Protein AF-A0A6N7LXG9-F1 (afdb_monomer_lite)

Secondary structure (DSSP, 8-state):
----HHHHHHHHHHHHHHHHHHHHHHT------EETTEE--S--HHHHHHHHHHHHHHHHHHHHHHHHHHHHHHHHHHHHHHHHHHHHHHHHHHHTT--SSTTSSTT----------

Radius of gyration: 28.98 Å; chains: 1; bounding box: 49×60×72 Å

Foldseek 3Di:
DCPDPVNVVVVVVVVVVVVLVVCQVVPFDQDQDDDPPDRDPRDRPVVVVVVVVVVVVVVVVVVVVVVVVVVVVVVVVVVVVVVVVVVVVVVVCVVVVPDPDPPPPVPDPPDDDDDDD

Sequence (117 aa):
MEVGMSQVKLVVVLIFAFLLVLLAVVNQPQVSMNLLLWKTPEVSLIVFVFAAILLGGIFATVLGVVTQLKFKKDLTTKEKEVKELEERIVKLQLAAGKTEEVKKEEKKPSVEIEPQE

pLDDT: mean 71.96, std 16.87, range [35.75, 94.5]

Structure (mmCIF, N/CA/C/O backbone):
data_AF-A0A6N7LXG9-F1
#
_entry.id   AF-A0A6N7LXG9-F1
#
loop_
_atom_site.group_PDB
_atom_site.id
_atom_site.type_symbol
_atom_site.label_atom_id
_atom_site.label_alt_id
_atom_site.label_comp_id
_atom_site.label_asym_id
_atom_site.label_entity_id
_atom_site.label_seq_id
_atom_site.pdbx_PDB_ins_code
_atom_site.Cartn_x
_atom_site.Cartn_y
_atom_site.Cartn_z
_atom_site.occupancy
_atom_site.B_iso_or_equiv
_atom_site.auth_seq_id
_atom_site.auth_comp_id
_atom_site.auth_asym_id
_atom_site.auth_atom_id
_atom_site.pdbx_PDB_model_num
ATOM 1 N N . MET A 1 1 ? -6.484 26.324 -0.248 1.00 44.16 1 MET A N 1
ATOM 2 C CA . MET A 1 1 ? -6.518 25.135 -1.127 1.00 44.16 1 MET A CA 1
ATOM 3 C C . MET A 1 1 ? -5.555 24.117 -0.554 1.00 44.16 1 MET A C 1
ATOM 5 O O . MET A 1 1 ? -4.363 24.178 -0.824 1.00 44.16 1 MET A O 1
ATOM 9 N N . GLU A 1 2 ? -6.055 23.249 0.319 1.00 50.06 2 GLU A N 1
ATOM 10 C CA . GLU A 1 2 ? -5.281 22.140 0.866 1.00 50.06 2 GLU A CA 1
ATOM 11 C C . GLU A 1 2 ? -5.091 21.130 -0.266 1.00 50.06 2 GLU A C 1
ATOM 13 O O . GLU A 1 2 ? -5.953 20.293 -0.533 1.00 50.06 2 GLU A O 1
ATOM 18 N N . VAL A 1 3 ? -4.004 21.276 -1.028 1.00 58.25 3 VAL A N 1
ATOM 19 C CA . VAL A 1 3 ? -3.565 20.224 -1.945 1.00 58.25 3 VAL A CA 1
ATOM 20 C C . VAL A 1 3 ? -3.165 19.068 -1.041 1.00 58.25 3 VAL A C 1
ATOM 22 O O . VAL A 1 3 ? -2.041 19.005 -0.548 1.00 58.25 3 VAL A O 1
ATOM 25 N N . GLY A 1 4 ? -4.145 18.219 -0.730 1.00 52.66 4 GLY A N 1
ATOM 26 C CA . GLY A 1 4 ? -3.992 17.141 0.228 1.00 52.66 4 GLY A CA 1
ATOM 27 C C . GLY A 1 4 ? -2.766 16.326 -0.143 1.00 52.66 4 GLY A C 1
ATOM 28 O O . GLY A 1 4 ? -2.575 15.994 -1.314 1.00 52.66 4 GLY A O 1
ATOM 29 N N . MET A 1 5 ? -1.942 16.016 0.856 1.00 60.41 5 MET A N 1
ATOM 30 C CA . MET A 1 5 ? -0.693 15.245 0.789 1.00 60.41 5 MET A CA 1
ATOM 31 C C . MET A 1 5 ? -0.725 14.069 -0.221 1.00 60.41 5 MET A C 1
ATOM 33 O O . MET A 1 5 ? 0.302 13.666 -0.759 1.00 60.41 5 MET A O 1
ATOM 37 N N . SER A 1 6 ? -1.909 13.515 -0.496 1.00 69.44 6 SER A N 1
ATOM 38 C CA . SER A 1 6 ? -2.217 12.490 -1.501 1.00 69.44 6 SER A CA 1
ATOM 39 C C . SER A 1 6 ? -2.022 12.906 -2.971 1.00 69.44 6 SER A C 1
ATOM 41 O O . SER A 1 6 ? -1.539 12.093 -3.756 1.00 69.44 6 SER A O 1
ATOM 43 N N . GLN A 1 7 ? -2.357 14.137 -3.372 1.00 73.19 7 GLN A N 1
ATOM 44 C CA . GLN A 1 7 ? -2.181 14.591 -4.762 1.00 73.19 7 GLN A CA 1
ATOM 45 C C . GLN A 1 7 ? -0.709 14.853 -5.085 1.00 73.19 7 GLN A C 1
ATOM 47 O O . GLN A 1 7 ? -0.230 14.449 -6.141 1.00 73.19 7 GLN A O 1
ATOM 52 N N . VAL A 1 8 ? 0.037 15.428 -4.137 1.00 82.25 8 VAL A N 1
ATOM 53 C CA . VAL A 1 8 ? 1.492 15.607 -4.265 1.00 82.25 8 VAL A CA 1
ATOM 54 C C . VAL A 1 8 ? 2.187 14.253 -4.426 1.00 82.25 8 VAL A C 1
ATOM 56 O O . VAL A 1 8 ? 3.020 14.094 -5.314 1.00 82.25 8 VAL A O 1
ATOM 59 N N . LYS A 1 9 ? 1.791 13.238 -3.643 1.00 76.00 9 LYS A N 1
ATOM 60 C CA . LYS A 1 9 ? 2.296 11.861 -3.795 1.00 76.00 9 LYS A CA 1
ATOM 61 C C . LYS A 1 9 ? 2.019 11.292 -5.188 1.00 76.00 9 LYS A C 1
ATOM 63 O O . LYS A 1 9 ? 2.914 10.692 -5.772 1.00 76.00 9 LYS A O 1
ATOM 68 N N . LEU A 1 10 ? 0.818 11.497 -5.732 1.00 76.56 10 LEU A N 1
ATOM 69 C CA . LEU A 1 10 ? 0.480 11.047 -7.087 1.00 76.56 10 LEU A CA 1
ATOM 70 C C . LEU A 1 10 ? 1.354 11.711 -8.151 1.00 76.56 10 LEU A C 1
ATOM 72 O O . LEU A 1 10 ? 1.870 11.017 -9.024 1.00 76.56 10 LEU A O 1
ATOM 76 N N . VAL A 1 11 ? 1.561 13.024 -8.053 1.00 86.88 11 VAL A N 1
ATOM 77 C CA . VAL A 1 11 ? 2.431 13.767 -8.975 1.00 86.88 11 VAL A CA 1
ATOM 78 C C . VAL A 1 11 ? 3.868 13.242 -8.904 1.00 86.88 11 VAL A C 1
ATOM 80 O O . VAL A 1 11 ? 4.472 12.975 -9.940 1.00 86.88 11 VAL A O 1
ATOM 83 N N . VAL A 1 12 ? 4.396 13.006 -7.698 1.00 76.88 12 VAL A N 1
ATOM 84 C CA . VAL A 1 12 ? 5.745 12.445 -7.500 1.00 76.88 12 VAL A CA 1
ATOM 85 C C . VAL A 1 12 ? 5.869 11.045 -8.110 1.00 76.88 12 VAL A C 1
ATOM 87 O O . VAL A 1 12 ? 6.846 10.762 -8.803 1.00 76.88 12 VAL A O 1
ATOM 90 N N . VAL A 1 13 ? 4.871 10.179 -7.913 1.00 79.69 13 VAL A N 1
ATOM 91 C CA . VAL A 1 13 ? 4.854 8.825 -8.494 1.00 79.69 13 VAL A CA 1
ATOM 92 C C . VAL A 1 13 ? 4.787 8.872 -10.022 1.00 79.69 13 VAL A C 1
ATOM 94 O O . VAL A 1 13 ? 5.492 8.112 -10.681 1.00 79.69 13 VAL A O 1
ATOM 97 N N . LEU A 1 14 ? 3.993 9.779 -10.596 1.00 80.38 14 LEU A N 1
ATOM 98 C CA . LEU A 1 14 ? 3.890 9.974 -12.047 1.00 80.38 14 LEU A CA 1
ATOM 99 C C . LEU A 1 14 ? 5.215 10.424 -12.665 1.00 80.38 14 LEU A C 1
ATOM 101 O O . LEU A 1 14 ? 5.637 9.870 -13.680 1.00 80.38 14 LEU A O 1
ATOM 105 N N . ILE A 1 15 ? 5.895 11.382 -12.031 1.00 83.69 15 ILE A N 1
ATOM 106 C CA . ILE A 1 15 ? 7.220 11.839 -12.466 1.00 83.69 15 ILE A CA 1
ATOM 107 C C . ILE A 1 15 ? 8.217 10.678 -12.404 1.00 83.69 15 ILE A C 1
ATOM 109 O O . ILE A 1 15 ? 8.946 10.438 -13.364 1.00 83.69 15 ILE A O 1
ATOM 113 N N . PHE A 1 16 ? 8.217 9.910 -11.313 1.00 76.81 16 PHE A N 1
ATOM 114 C CA . PHE A 1 16 ? 9.115 8.768 -11.159 1.00 76.81 16 PHE A CA 1
ATOM 115 C C . PHE A 1 16 ? 8.850 7.668 -12.199 1.00 76.81 16 PHE A C 1
ATOM 117 O O . PHE A 1 16 ? 9.787 7.150 -12.804 1.00 76.81 16 PHE A O 1
ATOM 124 N N . ALA A 1 17 ? 7.582 7.355 -12.474 1.00 78.38 17 ALA A N 1
ATOM 125 C CA . ALA A 1 17 ? 7.195 6.402 -13.511 1.00 78.38 17 ALA A CA 1
ATOM 126 C C . ALA A 1 17 ? 7.641 6.862 -14.910 1.00 78.38 17 ALA A C 1
ATOM 128 O O . ALA A 1 17 ? 8.172 6.061 -15.679 1.00 78.38 17 ALA A O 1
ATOM 129 N N . PHE A 1 18 ? 7.488 8.151 -15.224 1.00 79.00 18 PHE A N 1
ATOM 130 C CA . PHE A 1 18 ? 7.965 8.723 -16.483 1.00 79.00 18 PHE A CA 1
ATOM 131 C C . PHE A 1 18 ? 9.492 8.619 -16.617 1.00 79.00 18 PHE A C 1
ATOM 133 O O . PHE A 1 18 ? 9.989 8.191 -17.658 1.00 79.00 18 PHE A O 1
ATOM 140 N N . LEU A 1 19 ? 10.240 8.918 -15.550 1.00 72.94 19 LEU A N 1
ATOM 141 C CA . LEU A 1 19 ? 11.699 8.761 -15.524 1.00 72.94 19 LEU A CA 1
ATOM 142 C C . LEU A 1 19 ? 12.132 7.304 -15.730 1.00 72.94 19 LEU A C 1
ATOM 144 O O . LEU A 1 19 ? 13.093 7.056 -16.455 1.00 72.94 19 LEU A O 1
ATOM 148 N N . LEU A 1 20 ? 11.413 6.337 -15.153 1.00 70.44 20 LEU A N 1
ATOM 149 C CA . LEU A 1 20 ? 11.677 4.914 -15.382 1.00 70.44 20 LEU A CA 1
ATOM 150 C C . LEU A 1 20 ? 11.454 4.511 -16.844 1.00 70.44 20 LEU A C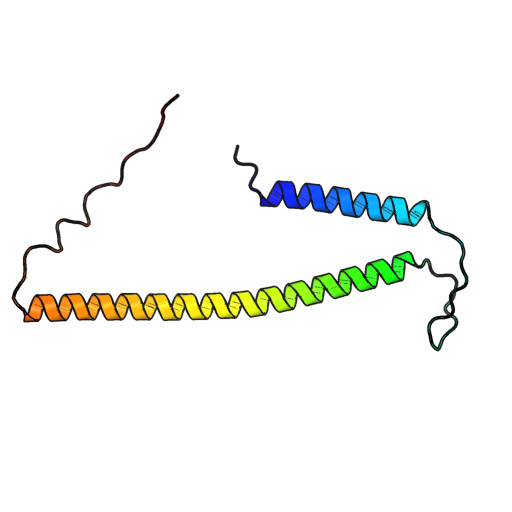 1
ATOM 152 O O . LEU A 1 20 ? 12.265 3.768 -17.391 1.00 70.44 20 LEU A O 1
ATOM 156 N N . VAL A 1 21 ? 10.399 5.015 -17.490 1.00 77.38 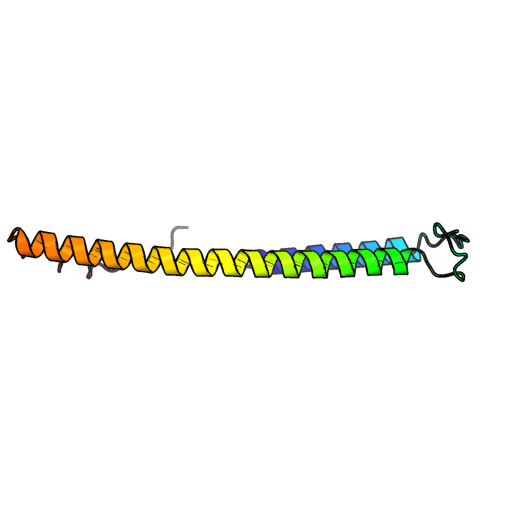21 VAL A N 1
ATOM 157 C CA . VAL A 1 21 ? 10.148 4.781 -18.923 1.00 77.38 21 VAL A CA 1
ATOM 158 C C . VAL A 1 21 ? 11.251 5.405 -19.781 1.00 77.38 21 VAL A C 1
ATOM 160 O O . VAL A 1 21 ? 11.733 4.766 -20.714 1.00 77.38 21 VAL A O 1
ATOM 163 N N . LEU A 1 22 ? 11.702 6.618 -19.455 1.00 72.69 22 LEU A N 1
ATOM 164 C CA . LEU A 1 22 ? 12.814 7.255 -20.165 1.00 72.69 22 LEU A CA 1
ATOM 165 C C . LEU A 1 22 ? 14.116 6.464 -20.014 1.00 72.69 22 LEU A C 1
ATOM 167 O O . LEU A 1 22 ? 14.773 6.169 -21.011 1.00 72.69 22 LEU A O 1
ATOM 171 N N . LEU A 1 23 ? 14.463 6.068 -18.787 1.00 61.88 23 LEU A N 1
ATOM 172 C CA . LEU A 1 23 ? 15.627 5.223 -18.516 1.00 61.88 23 LEU A CA 1
ATOM 173 C C . LEU A 1 23 ? 15.530 3.890 -19.256 1.00 61.88 23 LEU A C 1
ATOM 175 O O . LEU A 1 23 ? 16.527 3.421 -19.796 1.00 61.88 23 LEU A O 1
ATOM 179 N N . ALA A 1 24 ? 14.331 3.312 -19.337 1.00 68.88 24 ALA A N 1
ATOM 180 C CA . ALA A 1 24 ? 14.095 2.096 -20.092 1.00 68.88 24 ALA A CA 1
ATOM 181 C C . ALA A 1 24 ? 14.420 2.267 -21.568 1.00 68.88 24 ALA A C 1
ATOM 183 O O . ALA A 1 24 ? 15.159 1.450 -22.098 1.00 68.88 24 ALA A O 1
ATOM 184 N N . VAL A 1 25 ? 13.867 3.290 -22.220 1.00 71.19 25 VAL A N 1
ATOM 185 C CA . VAL A 1 25 ? 14.017 3.517 -23.665 1.00 71.19 25 VAL A CA 1
ATOM 186 C C . VAL A 1 25 ? 15.461 3.859 -24.022 1.00 71.19 25 VAL A C 1
ATOM 188 O O . VAL A 1 25 ? 15.986 3.342 -25.005 1.00 71.19 25 VAL A O 1
ATOM 191 N N . VAL A 1 26 ? 16.110 4.707 -23.221 1.00 62.84 26 VAL A N 1
ATOM 192 C CA . VAL A 1 26 ? 17.474 5.184 -23.495 1.00 62.84 26 VAL A CA 1
ATOM 193 C C . VAL A 1 26 ? 18.519 4.106 -23.207 1.00 62.84 26 VAL A C 1
ATOM 195 O O . VAL A 1 26 ? 19.512 4.004 -23.921 1.00 62.84 26 VAL A O 1
ATOM 198 N N . ASN A 1 27 ? 18.294 3.277 -22.188 1.00 63.03 27 ASN A N 1
ATOM 199 C CA . ASN A 1 27 ? 19.224 2.240 -21.758 1.00 63.03 27 ASN A CA 1
ATOM 200 C C . ASN A 1 27 ? 18.738 0.842 -22.166 1.00 63.03 27 ASN A C 1
ATOM 202 O O . ASN A 1 27 ? 18.798 -0.079 -21.355 1.00 63.03 27 ASN A O 1
ATOM 206 N N . GLN A 1 28 ? 18.237 0.677 -23.397 1.00 62.62 28 GLN A N 1
ATOM 207 C CA . GLN A 1 28 ? 18.035 -0.637 -24.023 1.00 62.62 28 GLN A CA 1
ATOM 208 C C . GLN A 1 28 ? 19.319 -1.093 -24.738 1.00 62.62 28 GLN A C 1
ATOM 210 O O . GLN A 1 28 ? 19.446 -0.879 -25.945 1.00 62.62 28 GLN A O 1
ATOM 215 N N . PRO A 1 29 ? 20.284 -1.754 -24.079 1.00 57.16 29 PRO A N 1
ATOM 216 C CA . PRO A 1 29 ? 21.213 -2.583 -24.818 1.00 57.16 29 PRO A CA 1
ATOM 217 C C . PRO A 1 29 ? 20.442 -3.821 -25.312 1.00 57.16 29 PRO A C 1
ATOM 219 O O . PRO A 1 29 ? 19.692 -4.443 -24.557 1.00 57.16 29 PRO A O 1
ATOM 222 N N . GLN A 1 30 ? 20.596 -4.173 -26.591 1.00 55.28 30 GLN A N 1
ATOM 223 C CA . GLN A 1 30 ? 20.177 -5.476 -27.115 1.00 55.28 30 GLN A CA 1
ATOM 224 C C . GLN A 1 30 ? 21.048 -6.538 -26.435 1.00 55.28 30 GLN A C 1
ATOM 226 O O . GLN A 1 30 ? 22.154 -6.823 -26.886 1.00 55.28 30 GLN A O 1
ATOM 231 N N . VAL A 1 31 ? 20.614 -7.056 -25.283 1.00 52.28 31 VAL A N 1
ATOM 232 C CA . VAL A 1 31 ? 21.366 -8.081 -24.546 1.00 52.28 31 VAL A CA 1
ATOM 233 C C . VAL A 1 31 ? 20.604 -9.386 -24.583 1.00 52.28 31 VAL A C 1
ATOM 235 O O . VAL A 1 31 ? 19.512 -9.506 -24.028 1.00 52.28 31 VAL A O 1
ATOM 238 N N . SER A 1 32 ? 21.215 -10.390 -25.202 1.00 52.59 32 SER A N 1
ATOM 239 C CA . SER A 1 32 ? 20.784 -11.776 -25.097 1.00 52.59 32 SER A CA 1
ATOM 240 C C . SER A 1 32 ? 20.963 -12.222 -23.642 1.00 52.59 32 SER A C 1
ATOM 242 O O . SER A 1 32 ? 22.090 -12.366 -23.168 1.00 52.59 32 SER A O 1
ATOM 244 N N . MET A 1 33 ? 19.868 -12.417 -22.907 1.00 48.47 33 MET A N 1
ATOM 245 C CA . MET A 1 33 ? 19.926 -12.881 -21.520 1.00 48.47 33 MET A CA 1
ATOM 246 C C . MET A 1 33 ? 19.612 -14.371 -21.414 1.00 48.47 33 MET A C 1
ATOM 248 O O . MET A 1 33 ? 18.604 -14.849 -21.929 1.00 48.47 33 MET A O 1
ATOM 252 N N . ASN A 1 34 ? 20.463 -15.100 -20.691 1.00 53.16 34 ASN A N 1
ATOM 253 C CA . ASN A 1 34 ? 20.138 -16.432 -20.196 1.00 53.16 34 ASN A CA 1
ATOM 254 C C . ASN A 1 34 ? 19.387 -16.262 -18.869 1.00 53.16 34 ASN A C 1
ATOM 256 O O . ASN A 1 34 ? 20.010 -15.960 -17.849 1.00 53.16 34 ASN A O 1
ATOM 260 N N . LEU A 1 35 ? 18.064 -16.450 -18.862 1.00 51.78 35 LEU A N 1
ATOM 261 C CA . LEU A 1 35 ? 17.370 -16.716 -17.603 1.00 51.78 35 LEU A CA 1
ATOM 262 C C . LEU A 1 35 ? 17.781 -18.112 -17.130 1.00 51.78 35 LEU A C 1
ATOM 264 O O . LEU A 1 35 ? 17.947 -19.006 -17.952 1.00 51.78 35 LEU A O 1
ATOM 268 N N . LEU A 1 36 ? 17.920 -18.275 -15.813 1.00 51.84 36 LEU A N 1
ATOM 269 C CA . LEU A 1 36 ? 18.475 -19.413 -15.059 1.00 51.84 36 LEU A CA 1
ATOM 270 C C . LEU A 1 36 ? 18.383 -20.825 -15.697 1.00 51.84 36 LEU A C 1
ATOM 272 O O . LEU A 1 36 ? 19.286 -21.624 -15.478 1.00 51.84 36 LEU A O 1
ATOM 276 N N . LEU A 1 37 ? 17.330 -21.138 -16.468 1.00 47.41 37 LEU A N 1
ATOM 277 C CA . LEU A 1 37 ? 17.102 -22.422 -17.155 1.00 47.41 37 LEU A CA 1
ATOM 278 C C . LEU A 1 37 ? 16.565 -22.303 -18.606 1.00 47.41 37 LEU A C 1
ATOM 280 O O . LEU A 1 37 ? 16.306 -23.329 -19.232 1.00 47.41 37 LEU A O 1
ATOM 284 N N . TRP A 1 38 ? 16.375 -21.098 -19.165 1.00 49.09 38 TRP A N 1
ATOM 285 C CA . TRP A 1 38 ? 15.765 -20.918 -20.495 1.00 49.09 38 TRP A CA 1
ATOM 286 C C . TRP A 1 38 ? 16.331 -19.716 -21.265 1.00 49.09 38 TRP A C 1
ATOM 288 O O . TRP A 1 38 ? 16.461 -18.613 -20.734 1.00 49.09 38 TRP A O 1
ATOM 298 N N . LYS A 1 39 ? 16.611 -19.928 -22.559 1.00 54.75 39 LYS A N 1
ATOM 299 C CA . LYS A 1 39 ? 16.936 -18.874 -23.529 1.00 54.75 39 LYS A CA 1
ATOM 300 C C . LYS A 1 39 ? 15.631 -18.269 -24.042 1.00 54.75 39 LYS A C 1
ATOM 302 O O . LYS A 1 39 ? 14.944 -18.880 -24.858 1.00 54.75 39 LYS A O 1
ATOM 307 N N . THR A 1 40 ? 15.254 -17.108 -23.523 1.00 55.81 40 THR A N 1
ATOM 308 C CA . THR A 1 40 ? 14.090 -16.366 -24.020 1.00 55.81 40 THR A CA 1
ATOM 309 C C . THR A 1 40 ? 14.432 -15.640 -25.327 1.00 55.81 40 THR A C 1
ATOM 311 O O . THR A 1 40 ? 15.596 -15.283 -25.527 1.00 55.81 40 THR A O 1
ATOM 314 N N . PRO A 1 41 ? 13.446 -15.396 -26.214 1.00 56.56 41 PRO A N 1
ATOM 315 C CA . PRO A 1 41 ? 13.626 -14.493 -27.352 1.00 56.56 41 PRO A CA 1
ATOM 316 C C . PRO A 1 41 ? 14.061 -13.101 -26.869 1.00 56.56 41 PRO A C 1
ATOM 318 O O . PRO A 1 41 ? 13.900 -12.796 -25.686 1.00 56.56 41 PRO A O 1
ATOM 321 N N . GLU A 1 42 ? 14.597 -12.266 -27.765 1.00 56.44 42 GLU A N 1
ATOM 322 C CA . GLU A 1 42 ? 15.022 -10.887 -27.476 1.00 56.44 42 GLU A CA 1
ATOM 323 C C . GLU A 1 42 ? 13.849 -10.025 -26.985 1.00 56.44 42 GLU A C 1
ATOM 325 O O . GLU A 1 42 ? 13.204 -9.295 -27.734 1.00 56.44 42 GLU A O 1
ATOM 330 N N . VAL A 1 43 ? 13.535 -10.142 -25.701 1.00 62.09 43 VAL A N 1
ATOM 331 C CA . VAL A 1 43 ? 12.547 -9.327 -25.012 1.00 62.09 43 VAL A CA 1
ATOM 332 C C . VAL A 1 43 ? 13.310 -8.373 -24.117 1.00 62.09 43 VAL A C 1
ATOM 334 O O . VAL A 1 43 ? 14.210 -8.767 -23.376 1.00 62.09 43 VAL A O 1
ATOM 337 N N . SER A 1 44 ? 12.935 -7.102 -24.193 1.00 66.62 44 SER A N 1
ATOM 338 C CA . SER A 1 44 ? 13.512 -6.057 -23.364 1.00 66.62 44 SER A CA 1
ATOM 339 C C . SER A 1 44 ? 13.434 -6.416 -21.876 1.00 66.62 44 SER A C 1
ATOM 341 O O . SER A 1 44 ? 12.356 -6.714 -21.353 1.00 66.62 44 SER A O 1
ATOM 343 N N . LEU A 1 45 ? 14.567 -6.299 -21.175 1.00 68.50 45 LEU A N 1
ATOM 344 C CA . LEU A 1 45 ? 14.669 -6.479 -19.722 1.00 68.50 45 LEU A CA 1
ATOM 345 C C . LEU A 1 45 ? 13.637 -5.642 -18.955 1.00 68.50 45 LEU A C 1
ATOM 347 O O . LEU A 1 45 ? 13.170 -6.051 -17.891 1.00 68.50 45 LEU A O 1
ATOM 351 N N . ILE A 1 46 ? 13.245 -4.489 -19.508 1.00 71.38 46 ILE A N 1
ATOM 352 C CA . ILE A 1 46 ? 12.281 -3.614 -18.853 1.00 71.38 46 ILE A CA 1
ATOM 353 C C . ILE A 1 46 ? 10.934 -4.301 -18.660 1.00 71.38 46 ILE A C 1
ATOM 355 O O . ILE A 1 46 ? 10.314 -4.084 -17.630 1.00 71.38 46 ILE A O 1
ATOM 359 N N . VAL A 1 47 ? 10.502 -5.168 -19.580 1.00 69.19 47 VAL A N 1
ATOM 360 C CA . VAL A 1 47 ? 9.202 -5.850 -19.490 1.00 69.19 47 VAL A CA 1
ATOM 361 C C . VAL A 1 47 ? 9.145 -6.718 -18.233 1.00 69.19 47 VAL A C 1
ATOM 363 O O . VAL A 1 47 ? 8.150 -6.704 -17.510 1.00 69.19 47 VAL A O 1
ATOM 366 N N . PHE A 1 48 ? 10.241 -7.409 -17.920 1.00 68.38 48 PHE A N 1
ATOM 367 C CA . PHE A 1 48 ? 10.347 -8.239 -16.723 1.00 68.38 48 PHE A CA 1
ATOM 368 C C . PHE A 1 48 ? 10.443 -7.412 -15.443 1.00 68.38 48 PHE A C 1
ATOM 370 O O . PHE A 1 48 ? 9.776 -7.733 -14.460 1.00 68.38 48 PHE A O 1
ATOM 377 N N . VAL A 1 49 ? 11.220 -6.325 -15.453 1.00 76.56 49 VAL A N 1
ATOM 378 C CA . VAL A 1 49 ? 11.300 -5.401 -14.310 1.00 76.56 49 VAL A CA 1
ATOM 379 C C . VAL A 1 49 ? 9.931 -4.772 -14.037 1.00 76.56 49 VAL A C 1
ATOM 381 O O . VAL A 1 49 ? 9.489 -4.732 -12.891 1.00 76.56 49 VAL A O 1
ATOM 384 N N . PHE A 1 50 ? 9.215 -4.360 -15.083 1.00 77.94 50 PHE A N 1
ATOM 385 C CA . PHE A 1 50 ? 7.867 -3.807 -14.971 1.00 77.94 50 PHE A CA 1
ATOM 386 C C . PHE A 1 50 ? 6.878 -4.835 -14.417 1.00 77.94 50 PHE A C 1
ATOM 388 O O . PHE A 1 50 ? 6.106 -4.517 -13.515 1.00 77.94 50 PHE A O 1
ATOM 395 N N . ALA A 1 51 ? 6.932 -6.080 -14.901 1.00 74.44 51 ALA A N 1
ATOM 396 C CA . ALA A 1 51 ? 6.102 -7.166 -14.389 1.00 74.44 51 ALA A CA 1
ATOM 397 C C . ALA A 1 51 ? 6.388 -7.452 -12.905 1.00 74.44 51 ALA A C 1
ATOM 399 O O . ALA A 1 51 ? 5.450 -7.601 -12.123 1.00 74.44 51 ALA A O 1
ATOM 400 N N . ALA A 1 52 ? 7.659 -7.464 -12.495 1.00 77.44 52 ALA A N 1
ATOM 401 C CA . ALA A 1 52 ? 8.050 -7.663 -11.101 1.00 77.44 52 ALA A CA 1
ATOM 402 C C . ALA A 1 52 ? 7.564 -6.521 -10.191 1.00 77.44 52 ALA A C 1
ATOM 404 O O . ALA A 1 52 ? 7.053 -6.784 -9.102 1.00 77.44 52 ALA A O 1
ATOM 405 N N . ILE A 1 53 ? 7.660 -5.267 -10.648 1.00 82.50 53 ILE A N 1
ATOM 406 C CA . ILE A 1 53 ? 7.134 -4.099 -9.924 1.00 82.50 53 ILE A CA 1
ATOM 407 C C . ILE A 1 53 ? 5.609 -4.185 -9.797 1.00 82.50 53 ILE A C 1
ATOM 409 O O . ILE A 1 53 ? 5.080 -3.975 -8.705 1.00 82.50 53 ILE A O 1
ATOM 413 N N . LEU A 1 54 ? 4.900 -4.533 -10.877 1.00 81.19 54 LEU A N 1
ATOM 414 C CA . LEU A 1 54 ? 3.444 -4.712 -10.854 1.00 81.19 54 LEU A CA 1
ATOM 415 C C . LEU A 1 54 ? 3.029 -5.801 -9.862 1.00 81.19 54 LEU A C 1
ATOM 417 O O . LEU A 1 54 ? 2.148 -5.572 -9.034 1.00 81.19 54 LEU A O 1
ATOM 421 N N . LEU A 1 55 ? 3.697 -6.955 -9.897 1.00 79.31 55 LEU A N 1
ATOM 422 C CA . LEU A 1 55 ? 3.484 -8.035 -8.935 1.00 79.31 55 LEU A CA 1
ATOM 423 C C . LEU A 1 55 ? 3.742 -7.558 -7.503 1.00 79.31 55 LEU A C 1
ATOM 425 O O . LEU A 1 55 ? 2.880 -7.737 -6.644 1.00 79.31 55 LEU A O 1
ATOM 429 N N . GLY A 1 56 ? 4.868 -6.889 -7.250 1.00 82.69 56 GLY A N 1
ATOM 430 C CA . GLY A 1 56 ? 5.183 -6.317 -5.940 1.00 82.69 56 GLY A CA 1
ATOM 431 C C . GLY A 1 56 ? 4.115 -5.338 -5.441 1.00 82.69 56 GLY A C 1
ATOM 432 O O . GLY A 1 56 ? 3.716 -5.406 -4.279 1.00 82.69 56 GLY A O 1
ATOM 433 N N . GLY A 1 57 ? 3.588 -4.484 -6.323 1.00 86.62 57 GLY A N 1
ATOM 434 C CA . GLY A 1 57 ? 2.505 -3.549 -6.010 1.00 86.62 57 GLY A CA 1
ATOM 435 C C . GLY A 1 57 ? 1.186 -4.247 -5.668 1.00 86.62 57 GLY A C 1
ATOM 436 O O . GLY A 1 57 ? 0.511 -3.862 -4.708 1.00 86.62 57 GLY A O 1
ATOM 437 N N . ILE A 1 58 ? 0.839 -5.317 -6.388 1.00 86.88 58 ILE A N 1
ATOM 438 C CA . ILE A 1 58 ? -0.331 -6.150 -6.074 1.00 86.88 58 ILE A CA 1
ATOM 439 C C . ILE A 1 58 ? -0.152 -6.800 -4.696 1.00 86.88 58 ILE A C 1
ATOM 441 O O . ILE A 1 58 ? -1.037 -6.685 -3.846 1.00 86.88 58 ILE A O 1
ATOM 445 N N . PHE A 1 59 ? 1.005 -7.414 -4.434 1.00 85.94 59 PHE A N 1
ATOM 446 C CA . PHE A 1 59 ? 1.305 -8.038 -3.141 1.00 85.94 59 PHE A CA 1
ATOM 447 C C . PHE A 1 59 ? 1.235 -7.039 -1.980 1.00 85.94 59 PHE A C 1
ATOM 449 O O . PHE A 1 59 ? 0.580 -7.313 -0.972 1.00 85.94 59 PHE A O 1
ATOM 456 N N . ALA A 1 60 ? 1.850 -5.864 -2.125 1.00 86.56 60 ALA A N 1
ATOM 457 C CA . ALA A 1 60 ? 1.809 -4.815 -1.109 1.00 86.56 60 ALA A CA 1
ATOM 458 C C . ALA A 1 60 ? 0.372 -4.344 -0.832 1.00 86.56 60 ALA A C 1
ATOM 460 O O . ALA A 1 60 ? -0.004 -4.152 0.325 1.00 86.56 60 ALA A O 1
ATOM 461 N N . THR A 1 61 ? -0.450 -4.218 -1.877 1.00 88.31 61 THR A N 1
ATOM 462 C CA . THR A 1 61 ? -1.861 -3.823 -1.753 1.00 88.31 61 THR A CA 1
ATOM 463 C C . THR A 1 61 ? -2.662 -4.863 -0.976 1.00 88.31 61 THR A C 1
ATOM 465 O O . THR A 1 61 ? -3.386 -4.511 -0.045 1.00 88.31 61 THR A O 1
ATOM 468 N N . VAL A 1 62 ? -2.495 -6.148 -1.299 1.00 90.12 62 VAL A N 1
ATOM 469 C CA . VAL A 1 62 ? -3.169 -7.245 -0.588 1.00 90.12 62 VAL A CA 1
ATOM 470 C C . VAL A 1 62 ? -2.790 -7.242 0.896 1.00 90.12 62 VAL A C 1
ATOM 472 O O . VAL A 1 62 ? -3.673 -7.272 1.755 1.00 90.12 62 VAL A O 1
ATOM 475 N N . LEU A 1 63 ? -1.498 -7.133 1.215 1.00 87.56 63 LEU A N 1
ATOM 476 C CA . LEU A 1 63 ? -1.028 -7.059 2.604 1.00 87.56 63 LEU A CA 1
ATOM 477 C C . LEU A 1 63 ? -1.559 -5.812 3.332 1.00 87.56 63 LEU A C 1
ATOM 479 O O . LEU A 1 63 ? -1.964 -5.895 4.497 1.00 87.56 63 LEU A O 1
ATOM 483 N N . GLY A 1 64 ? -1.614 -4.672 2.642 1.00 91.75 64 GLY A N 1
ATOM 484 C CA . GLY A 1 64 ? -2.180 -3.430 3.164 1.00 91.75 64 GLY A CA 1
ATOM 485 C C . GLY A 1 64 ? -3.662 -3.565 3.519 1.00 91.75 64 GLY A C 1
ATOM 486 O O . GLY A 1 64 ? -4.060 -3.203 4.628 1.00 91.75 64 GLY A O 1
ATOM 487 N N . VAL A 1 65 ? -4.469 -4.154 2.630 1.00 92.62 65 VAL A N 1
ATOM 488 C CA . VAL A 1 65 ? -5.904 -4.394 2.866 1.00 92.62 65 VAL A CA 1
ATOM 489 C C . VAL A 1 65 ? -6.116 -5.345 4.042 1.00 92.62 65 VAL A C 1
ATOM 491 O O . VAL A 1 65 ? -6.922 -5.054 4.925 1.00 92.62 65 VAL A O 1
ATOM 494 N N . VAL A 1 66 ? -5.369 -6.451 4.113 1.00 91.00 66 VAL A N 1
ATOM 495 C CA . VAL A 1 66 ? -5.465 -7.398 5.241 1.00 91.00 66 VAL A CA 1
ATOM 496 C C . VAL A 1 66 ? -5.183 -6.699 6.573 1.00 91.00 66 VAL A C 1
ATOM 498 O O . VAL A 1 66 ? -5.892 -6.919 7.558 1.00 91.00 66 VAL A O 1
ATOM 501 N N . THR A 1 67 ? -4.179 -5.825 6.604 1.00 87.56 67 THR A N 1
ATOM 502 C CA . THR A 1 67 ? -3.814 -5.077 7.811 1.00 87.56 67 THR A CA 1
ATOM 503 C C . THR A 1 67 ? -4.878 -4.032 8.170 1.00 87.56 67 THR A C 1
ATOM 505 O O . THR A 1 67 ? -5.271 -3.938 9.332 1.00 87.56 67 THR A O 1
ATOM 508 N N . GLN A 1 68 ? -5.437 -3.315 7.188 1.00 91.88 68 GLN A N 1
ATOM 509 C CA . GLN A 1 68 ? -6.555 -2.388 7.420 1.00 91.88 68 GLN A CA 1
ATOM 510 C C . GLN A 1 68 ? -7.796 -3.086 7.982 1.00 91.88 68 GLN A C 1
ATOM 512 O O . GLN A 1 68 ? -8.461 -2.543 8.864 1.00 91.88 68 GLN A O 1
ATOM 517 N N . LEU A 1 69 ? -8.109 -4.298 7.515 1.00 91.88 69 LEU A N 1
ATOM 518 C CA . LEU A 1 69 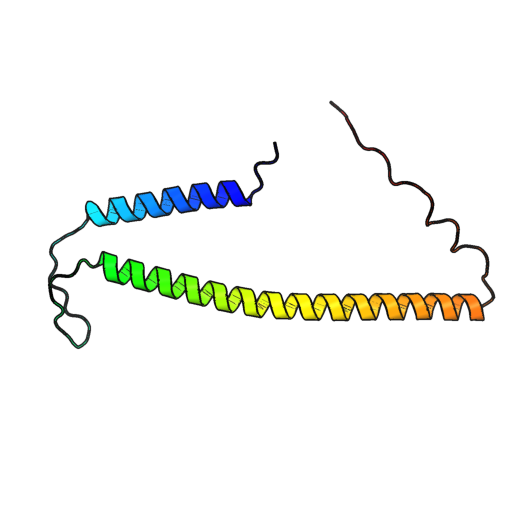? -9.237 -5.065 8.044 1.00 91.88 69 LEU A CA 1
ATOM 519 C C . LEU A 1 69 ? -9.038 -5.440 9.517 1.00 91.88 69 LEU A C 1
ATOM 521 O O . LEU A 1 69 ? -10.005 -5.420 10.280 1.00 91.88 69 LEU A O 1
ATOM 525 N N . LYS A 1 70 ? -7.801 -5.750 9.928 1.00 90.50 70 LYS A N 1
ATOM 526 C CA . LYS A 1 70 ? -7.469 -5.971 11.343 1.00 90.50 70 LYS A CA 1
ATOM 527 C C . LYS A 1 70 ? -7.673 -4.700 12.160 1.00 90.50 70 LYS A C 1
ATOM 529 O O . LYS A 1 70 ? -8.435 -4.727 13.118 1.00 90.50 70 LYS A O 1
ATOM 534 N N . PHE A 1 71 ? -7.124 -3.573 11.712 1.00 91.94 71 PHE A N 1
ATOM 535 C CA . PHE A 1 71 ? -7.300 -2.299 12.414 1.00 91.94 71 PHE A CA 1
ATOM 536 C C . PHE A 1 71 ? -8.764 -1.871 12.526 1.00 91.94 71 PHE A C 1
ATOM 538 O O . PHE A 1 71 ? -9.184 -1.390 13.574 1.00 91.94 71 PHE A O 1
ATOM 545 N N . LYS A 1 72 ? -9.574 -2.103 11.488 1.00 92.38 72 LYS A N 1
ATOM 546 C CA . LYS A 1 72 ? -11.012 -1.821 11.541 1.00 92.38 72 LYS A CA 1
ATOM 547 C C . LYS A 1 72 ? -11.724 -2.676 12.594 1.00 92.38 72 LYS A C 1
ATOM 549 O O . LYS A 1 72 ? -12.585 -2.172 13.309 1.00 92.38 72 LYS A O 1
ATOM 554 N N . LYS A 1 73 ? -11.369 -3.961 12.703 1.00 91.25 73 LYS A N 1
ATOM 555 C CA . LYS A 1 73 ? -11.912 -4.854 13.739 1.00 91.25 73 LYS A CA 1
ATOM 556 C C . LYS A 1 73 ? -11.507 -4.409 15.142 1.00 91.25 73 LYS A C 1
ATOM 558 O O . LYS A 1 73 ? -12.351 -4.413 16.040 1.00 91.25 73 LYS A O 1
ATOM 563 N N . ASP A 1 74 ? -10.253 -4.010 15.311 1.00 92.69 74 ASP A N 1
ATOM 564 C CA . ASP A 1 74 ? -9.736 -3.546 16.597 1.00 92.69 74 ASP A CA 1
ATOM 565 C C . ASP A 1 74 ? -10.429 -2.245 17.018 1.00 92.69 74 ASP A C 1
ATOM 567 O O . ASP A 1 74 ? -10.887 -2.152 18.154 1.00 92.69 74 ASP A O 1
ATOM 571 N N . LEU A 1 75 ? -10.625 -1.297 16.093 1.00 93.94 75 LEU A N 1
ATOM 572 C CA . LEU A 1 75 ? -11.384 -0.066 16.343 1.00 93.94 75 LEU A CA 1
ATOM 573 C C . LEU A 1 75 ? -12.807 -0.353 16.819 1.00 93.94 75 LEU A C 1
ATOM 575 O O . LEU A 1 75 ? -13.196 0.122 17.879 1.00 93.94 75 LEU A O 1
ATOM 579 N N . THR A 1 76 ? -13.559 -1.193 16.104 1.00 91.69 76 THR A N 1
ATOM 580 C CA . THR A 1 76 ? -14.927 -1.541 16.520 1.00 91.69 76 THR A CA 1
ATOM 581 C C . THR A 1 76 ? -14.959 -2.251 17.875 1.00 91.69 76 THR A C 1
ATOM 583 O O . THR A 1 76 ? -15.909 -2.093 18.639 1.00 91.69 76 THR A O 1
ATOM 586 N N . THR A 1 77 ? -13.941 -3.052 18.193 1.00 92.44 77 THR A N 1
ATOM 587 C CA . THR A 1 77 ? -13.844 -3.709 19.504 1.00 92.44 77 THR A CA 1
ATOM 588 C C . THR A 1 77 ? -13.590 -2.681 20.602 1.00 92.44 77 THR A C 1
ATOM 590 O O . THR A 1 77 ? -14.274 -2.694 21.624 1.00 92.44 77 THR A O 1
ATOM 593 N N . LYS A 1 78 ? -12.673 -1.739 20.366 1.00 92.06 78 LYS A N 1
ATOM 594 C CA . LYS A 1 78 ? -12.355 -0.673 21.318 1.00 92.06 78 LYS A CA 1
ATOM 595 C C . LYS A 1 78 ? -13.506 0.307 21.515 1.00 92.06 78 LYS A C 1
ATOM 597 O O . LYS A 1 78 ? -13.792 0.654 22.653 1.00 92.06 78 LYS A O 1
ATOM 602 N N . GLU A 1 79 ? -14.231 0.672 20.462 1.00 93.12 79 GLU A N 1
ATOM 603 C CA . GLU A 1 79 ? -15.452 1.487 20.567 1.00 93.12 79 GLU A CA 1
ATOM 604 C C . GLU A 1 79 ? -16.517 0.820 21.450 1.00 93.12 79 GLU A C 1
ATOM 606 O O . GLU A 1 79 ? -17.164 1.483 22.259 1.00 93.12 79 GLU A O 1
ATOM 611 N N . LYS A 1 80 ? -16.680 -0.506 21.341 1.00 92.81 80 LYS A N 1
ATOM 612 C CA . LYS A 1 80 ? -17.600 -1.261 22.204 1.00 92.81 80 LYS A CA 1
ATOM 613 C C . LYS A 1 80 ? -17.140 -1.287 23.659 1.00 92.81 80 LYS A C 1
ATOM 615 O O . LYS A 1 80 ? -17.974 -1.099 24.538 1.00 92.81 80 LYS A O 1
ATOM 620 N N . GLU A 1 81 ? -15.847 -1.499 23.907 1.00 93.75 81 GLU A N 1
ATOM 621 C CA . GLU A 1 81 ? -15.278 -1.450 25.261 1.00 93.75 81 GLU A CA 1
ATOM 622 C C . GLU A 1 81 ? -15.487 -0.070 25.901 1.00 93.75 81 GLU A C 1
ATOM 624 O O . GLU A 1 81 ? -15.921 0.006 27.048 1.00 93.75 81 GLU A O 1
ATOM 629 N N . VAL A 1 82 ? -15.242 1.016 25.157 1.00 94.50 82 VAL A N 1
ATOM 630 C CA . VAL A 1 82 ? -15.475 2.391 25.632 1.00 94.50 82 VAL A CA 1
ATOM 631 C C . VAL A 1 82 ? -16.938 2.582 26.015 1.00 94.50 82 VAL A C 1
ATOM 633 O O . VAL A 1 82 ? -17.219 2.985 27.141 1.00 94.50 82 VAL A O 1
ATOM 636 N N . LYS A 1 83 ? -17.870 2.205 25.134 1.00 93.56 83 LYS A N 1
ATOM 637 C CA . LYS A 1 83 ? -19.304 2.340 25.408 1.00 93.56 83 LYS A CA 1
ATOM 638 C C . LYS A 1 83 ? -19.748 1.525 26.627 1.00 93.56 83 LYS A C 1
ATOM 640 O O . LYS A 1 83 ? -20.542 1.995 27.438 1.00 93.56 83 LYS A O 1
ATOM 645 N N . GLU A 1 84 ? -19.235 0.306 26.784 1.00 93.56 84 GLU A N 1
ATOM 646 C CA . GLU A 1 84 ? -19.550 -0.528 27.946 1.00 93.56 84 GLU A CA 1
ATOM 647 C C . GLU A 1 84 ? -19.009 0.082 29.249 1.00 93.56 84 GLU A C 1
ATOM 649 O O . GLU A 1 84 ? -19.694 0.077 30.276 1.00 93.56 84 GLU A O 1
ATOM 654 N N . LEU A 1 85 ? -17.789 0.623 29.219 1.00 92.69 85 LEU A N 1
ATOM 655 C CA . LEU A 1 85 ? -17.183 1.301 30.364 1.00 92.69 85 LEU A CA 1
ATOM 656 C C . LEU A 1 85 ? -17.954 2.573 30.736 1.00 92.69 85 LEU A C 1
ATOM 658 O O . LEU A 1 85 ? -18.231 2.775 31.918 1.00 92.69 85 LEU A O 1
ATOM 662 N N . GLU A 1 86 ? -18.364 3.377 29.755 1.00 92.62 86 GLU A N 1
ATOM 663 C CA . GLU A 1 86 ? -19.223 4.551 29.961 1.00 92.62 86 GLU A CA 1
ATOM 664 C C . GLU A 1 86 ? -20.555 4.161 30.617 1.00 92.62 86 GLU A C 1
ATOM 666 O O . GLU A 1 86 ? -20.939 4.735 31.639 1.00 92.62 86 GLU A O 1
ATOM 671 N N . GLU A 1 87 ? -21.230 3.119 30.119 1.00 91.75 87 GLU A N 1
ATOM 672 C CA . GLU A 1 87 ? -22.474 2.620 30.719 1.00 91.75 87 GLU A CA 1
ATOM 673 C C . GLU A 1 87 ? -22.276 2.118 32.159 1.00 91.75 87 GLU A C 1
ATOM 675 O O . GLU A 1 87 ? -23.142 2.320 33.019 1.00 91.75 87 GLU A O 1
ATOM 680 N N . ARG A 1 88 ? -21.144 1.465 32.455 1.00 91.62 88 ARG A N 1
ATOM 681 C CA . ARG A 1 88 ? -20.802 1.014 33.815 1.00 91.62 88 ARG A CA 1
ATOM 682 C C . ARG A 1 88 ? -20.546 2.194 34.751 1.00 91.62 88 ARG A C 1
ATOM 684 O O . ARG A 1 88 ? -21.029 2.161 35.883 1.00 91.62 88 ARG A O 1
ATOM 691 N N . ILE A 1 89 ? -19.843 3.229 34.289 1.00 91.94 89 ILE A N 1
ATOM 692 C CA . ILE A 1 89 ? -19.612 4.464 35.054 1.00 91.94 89 ILE A CA 1
ATOM 693 C C . ILE A 1 89 ? -20.950 5.118 35.403 1.00 91.94 89 ILE A C 1
ATOM 695 O O . ILE A 1 89 ? -21.197 5.386 36.579 1.00 91.94 89 ILE A O 1
ATOM 699 N N . VAL A 1 90 ? -21.844 5.282 34.423 1.00 91.00 90 VAL A N 1
ATOM 700 C CA . VAL A 1 90 ? -23.177 5.870 34.639 1.00 91.00 90 VAL A CA 1
ATOM 701 C C . VAL A 1 90 ? -23.986 5.051 35.651 1.00 91.00 90 VAL A C 1
ATOM 703 O O . VAL A 1 90 ? -24.550 5.611 36.590 1.00 91.00 90 VAL A O 1
ATOM 706 N N . LYS A 1 91 ? -24.008 3.717 35.526 1.00 88.81 91 LYS A N 1
ATOM 707 C CA . LYS A 1 91 ? -24.717 2.837 36.476 1.00 88.81 91 LYS A CA 1
ATOM 708 C C . LYS A 1 91 ? -24.159 2.934 37.896 1.00 88.81 91 LYS A C 1
ATOM 710 O O . LYS A 1 91 ? -24.938 2.980 38.846 1.00 88.81 91 LYS A O 1
ATOM 715 N N . LEU A 1 92 ? -22.836 2.977 38.053 1.00 88.25 92 LEU A N 1
ATOM 716 C CA . LEU A 1 92 ? -22.189 3.109 39.361 1.00 88.25 92 LEU A CA 1
ATOM 717 C C . LEU A 1 92 ? -22.424 4.493 39.980 1.00 88.25 92 LEU A C 1
ATOM 719 O O . LEU A 1 92 ? -22.663 4.578 41.180 1.00 88.25 92 LEU A O 1
ATOM 723 N N . GLN A 1 93 ? -22.414 5.565 39.183 1.00 86.44 93 GLN A N 1
ATOM 724 C CA . GLN A 1 93 ? -22.718 6.926 39.645 1.00 86.44 93 GLN A CA 1
ATOM 725 C C . GLN A 1 93 ? -24.182 7.076 40.086 1.00 86.44 93 GLN A C 1
ATOM 727 O O . GLN A 1 93 ? -24.445 7.676 41.130 1.00 86.44 93 GLN A O 1
ATOM 732 N N . LEU A 1 94 ? -25.115 6.465 39.346 1.00 83.75 94 LEU A N 1
ATOM 733 C CA . LEU A 1 94 ? -26.531 6.386 39.719 1.00 83.75 94 LEU A CA 1
ATOM 734 C C . LEU A 1 94 ? -26.734 5.569 41.003 1.00 83.75 94 LEU A C 1
ATOM 736 O O . LEU A 1 94 ? -27.465 5.999 41.893 1.00 83.75 94 LEU A O 1
ATOM 740 N N . ALA A 1 95 ? -26.053 4.426 41.139 1.00 79.50 95 ALA A N 1
ATOM 741 C CA . ALA A 1 95 ? -26.095 3.605 42.352 1.00 79.50 95 ALA A CA 1
ATOM 742 C C . ALA A 1 95 ? -25.453 4.301 43.569 1.00 79.50 95 ALA A C 1
ATOM 744 O O . ALA A 1 95 ? -25.873 4.075 44.700 1.00 79.50 95 ALA A O 1
ATOM 745 N N . ALA A 1 96 ? -24.469 5.176 43.340 1.00 81.31 96 ALA A N 1
ATOM 746 C CA . ALA A 1 96 ? -23.831 6.001 44.364 1.00 81.31 96 ALA A CA 1
ATOM 747 C C . ALA A 1 96 ? -24.614 7.289 44.705 1.00 81.31 96 ALA A C 1
ATOM 749 O O . ALA A 1 96 ? -24.131 8.099 45.496 1.00 81.31 96 ALA A O 1
ATOM 750 N N . GLY A 1 97 ? -25.804 7.502 44.124 1.00 63.41 97 GLY A N 1
ATOM 751 C CA . GLY A 1 97 ? -26.692 8.622 44.457 1.00 63.41 97 GLY A CA 1
ATOM 752 C C . GLY A 1 97 ? -26.220 10.006 43.988 1.00 63.41 97 GLY A C 1
ATOM 753 O O . GLY A 1 97 ? -26.754 11.013 44.452 1.00 63.41 97 GLY A O 1
ATOM 754 N N . LYS A 1 98 ? -25.234 10.094 43.081 1.00 64.19 98 LYS A N 1
ATOM 755 C CA . LYS A 1 98 ? -24.798 11.369 42.480 1.00 64.19 98 LYS A CA 1
ATOM 756 C C . LYS A 1 98 ? -25.613 11.659 41.215 1.00 64.19 98 LYS A C 1
ATOM 758 O O . LYS A 1 98 ? -25.267 11.184 40.139 1.00 64.19 98 LYS A O 1
ATOM 763 N N . THR A 1 99 ? -26.678 12.452 41.334 1.00 59.44 99 THR A N 1
ATOM 764 C CA . THR A 1 99 ? -27.637 12.686 40.231 1.00 59.44 99 THR A CA 1
ATOM 765 C C . THR A 1 99 ? -27.402 13.971 39.413 1.00 59.44 99 THR A C 1
ATOM 767 O O . THR A 1 99 ? -28.058 14.143 38.394 1.00 59.44 99 THR A O 1
ATOM 770 N N . GLU A 1 100 ? -26.470 14.875 39.749 1.00 55.97 100 GLU A N 1
ATOM 771 C CA . GLU A 1 100 ? -26.556 16.250 39.194 1.00 55.97 100 GLU A CA 1
ATOM 772 C C . GLU A 1 100 ? -25.477 16.759 38.215 1.00 55.97 100 GLU A C 1
ATOM 774 O O . GLU A 1 100 ? -25.702 17.811 37.621 1.00 55.97 100 GLU A O 1
ATOM 779 N N . GLU A 1 101 ? -24.366 16.071 37.923 1.00 56.06 101 GLU A N 1
ATOM 780 C CA . GLU A 1 101 ? -23.306 16.707 37.096 1.00 56.06 101 GLU A CA 1
ATOM 781 C C . GLU A 1 101 ? -23.299 16.375 35.590 1.00 56.06 101 GLU A C 1
ATOM 783 O O .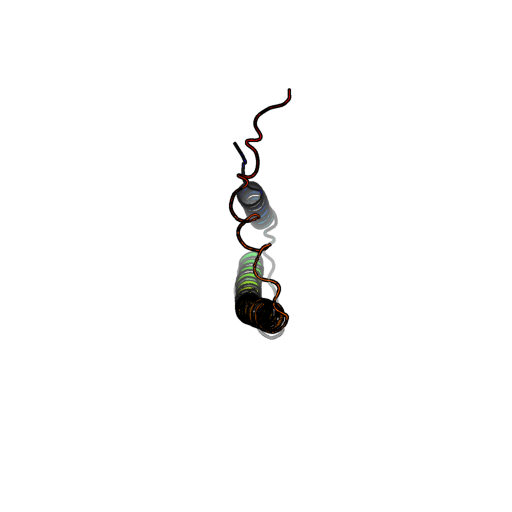 GLU A 1 10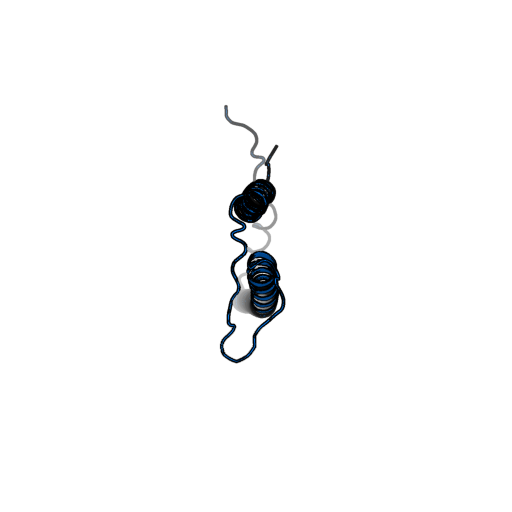1 ? -22.735 17.135 34.806 1.00 56.06 101 GLU A O 1
ATOM 788 N N . VAL A 1 102 ? -23.988 15.330 35.117 1.00 52.53 102 VAL A N 1
ATOM 789 C CA . VAL A 1 102 ? -23.774 14.837 33.733 1.00 52.53 102 VAL A CA 1
ATOM 790 C C . VAL A 1 102 ? -24.485 15.665 32.646 1.00 52.53 102 VAL A C 1
ATOM 792 O O . VAL A 1 102 ? -24.072 15.658 31.492 1.00 52.53 102 VAL A O 1
ATOM 795 N N . LYS A 1 103 ? -25.511 16.467 32.968 1.00 48.03 103 LYS A N 1
ATOM 796 C CA . LYS A 1 103 ? -26.252 17.224 31.932 1.00 48.03 103 LYS A CA 1
ATOM 797 C C . LYS A 1 103 ? -25.589 18.550 31.510 1.00 48.03 103 LYS A C 1
ATOM 799 O O . LYS A 1 103 ? -26.104 19.220 30.616 1.00 48.03 103 LYS A O 1
ATOM 804 N N . LYS A 1 104 ? -24.486 18.972 32.146 1.00 44.09 104 LYS A N 1
ATOM 805 C CA . LYS A 1 104 ? -23.895 20.309 31.922 1.00 44.09 104 LYS A CA 1
ATOM 806 C C . LYS A 1 104 ? -22.721 20.344 30.934 1.00 44.09 104 LYS A C 1
ATOM 808 O O . LYS A 1 104 ? -22.432 21.425 30.427 1.00 44.09 104 LYS A O 1
ATOM 813 N N . GLU A 1 105 ? -22.097 19.212 30.605 1.00 47.03 105 GLU A N 1
ATOM 814 C CA . GLU A 1 105 ? -20.945 19.180 29.680 1.00 47.03 105 GLU A CA 1
ATOM 815 C C . GLU A 1 105 ? -21.308 18.951 28.201 1.00 47.03 105 GLU A C 1
ATOM 817 O O . GLU A 1 105 ? -20.529 19.323 27.331 1.00 47.03 105 GLU A O 1
ATOM 822 N N . GLU A 1 106 ? -22.521 18.492 27.869 1.00 50.34 106 GLU A N 1
ATOM 823 C CA . GLU A 1 106 ? -22.957 18.321 26.465 1.00 50.34 106 GLU A CA 1
ATOM 824 C C . GLU A 1 106 ? -23.374 19.627 25.749 1.00 50.34 106 GLU A C 1
ATOM 826 O O . GLU A 1 106 ? -23.701 19.606 24.563 1.00 50.34 106 GLU A O 1
ATOM 831 N N . LYS A 1 107 ? -23.381 20.790 26.425 1.00 45.75 107 LYS A N 1
ATOM 832 C CA . LYS A 1 107 ? -23.847 22.060 25.825 1.00 45.75 107 LYS A CA 1
ATOM 833 C C . LYS A 1 107 ? -22.908 23.250 26.046 1.00 45.75 107 LYS A C 1
ATOM 835 O O . LYS A 1 107 ? -23.362 24.340 26.396 1.00 45.75 107 LYS A O 1
ATOM 840 N N . LYS A 1 108 ? -21.609 23.081 25.785 1.00 35.75 108 LYS A N 1
ATOM 841 C CA . LYS A 1 108 ? -20.743 24.207 25.396 1.00 35.75 108 LYS A CA 1
ATOM 842 C C . LYS A 1 108 ? -20.236 23.982 23.965 1.00 35.75 108 LYS A C 1
ATOM 844 O O . LYS A 1 108 ? -19.447 23.067 23.758 1.00 35.75 108 LYS A O 1
ATOM 849 N N . PRO A 1 109 ?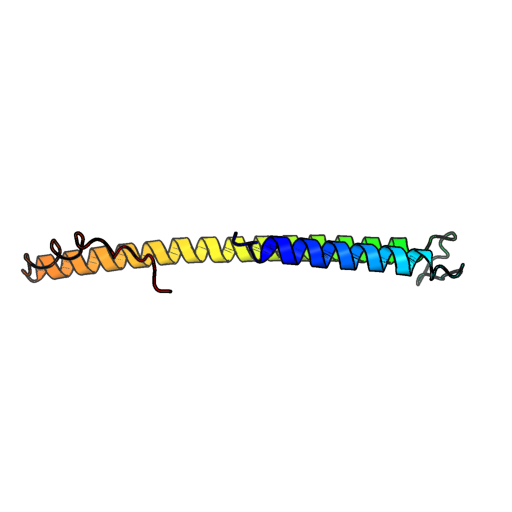 -20.704 24.782 22.987 1.00 44.34 109 PRO A N 1
ATOM 850 C CA . PRO A 1 109 ? -20.215 24.718 21.620 1.00 44.34 109 PRO A CA 1
ATOM 851 C C . PRO A 1 109 ? -18.724 25.046 21.623 1.00 44.34 109 PRO A C 1
ATOM 853 O O . PRO A 1 109 ? -18.317 26.103 22.112 1.00 44.34 109 PRO A O 1
ATOM 856 N N . SER A 1 110 ? -17.912 24.124 21.116 1.00 47.41 110 SER A N 1
ATOM 857 C CA . SER A 1 110 ? -16.506 24.363 20.816 1.00 47.41 110 SER A CA 1
ATOM 858 C C . SER A 1 110 ? -16.422 25.420 19.718 1.00 47.41 110 SER A C 1
ATOM 860 O O . SER A 1 110 ? -16.548 25.116 18.539 1.00 47.41 110 SER A O 1
ATOM 862 N N . VAL A 1 111 ? -16.329 26.669 20.170 1.00 49.38 111 VAL A N 1
ATOM 863 C CA . VAL A 1 111 ? -15.396 27.700 19.713 1.00 49.38 111 VAL A CA 1
ATOM 864 C C . VAL A 1 111 ? -15.148 27.697 18.204 1.00 49.38 111 VAL A C 1
ATOM 866 O O . VAL A 1 111 ? -14.320 26.961 17.677 1.00 49.38 111 VAL A O 1
ATOM 869 N N . GLU A 1 112 ? -15.872 28.599 17.551 1.00 55.66 112 GLU A N 1
ATOM 870 C CA . GLU A 1 112 ? -15.473 29.322 16.349 1.00 55.66 112 GLU A CA 1
ATOM 871 C C . GLU A 1 112 ? -13.987 29.711 16.425 1.00 55.66 112 GLU A C 1
ATOM 873 O O . GLU A 1 112 ? -13.577 30.455 17.316 1.00 55.66 112 GLU A O 1
ATOM 878 N N . ILE A 1 113 ? -13.172 29.168 15.519 1.00 53.41 113 ILE A N 1
ATOM 879 C CA . ILE A 1 113 ? -11.811 29.649 15.272 1.00 53.41 113 ILE A CA 1
ATOM 880 C C . ILE A 1 113 ? -11.709 29.999 13.788 1.00 53.41 113 ILE A C 1
ATOM 882 O O . ILE A 1 113 ? -11.360 29.168 12.957 1.00 53.41 113 ILE A O 1
ATOM 886 N N . GLU A 1 114 ? -11.999 31.256 13.489 1.00 47.09 114 GLU A N 1
ATOM 887 C CA . GLU A 1 114 ? -11.332 32.062 12.464 1.00 47.09 114 GLU A CA 1
ATOM 888 C C . GLU A 1 114 ? -11.160 33.472 13.060 1.00 47.09 114 GLU A C 1
ATOM 890 O O . GLU A 1 114 ? -11.959 33.870 13.909 1.00 47.09 114 GLU A O 1
ATOM 895 N N . PRO A 1 115 ? -10.237 34.316 12.581 1.00 51.84 115 PRO A N 1
ATOM 896 C CA . PRO A 1 115 ? -8.860 34.079 12.153 1.00 51.84 115 PRO A CA 1
ATOM 897 C C . PRO A 1 115 ? -7.894 35.011 12.933 1.00 51.84 115 PRO A C 1
ATOM 899 O O . PRO A 1 115 ? -8.292 36.061 13.444 1.00 51.84 115 PRO A O 1
ATOM 902 N N . GLN A 1 116 ? -6.608 34.672 13.027 1.00 46.00 116 GLN A N 1
ATOM 903 C CA . GLN A 1 116 ? -5.581 35.614 13.499 1.00 46.00 116 GLN A CA 1
ATOM 904 C C . GLN A 1 116 ? -4.404 35.597 12.515 1.00 46.00 116 GLN A C 1
ATOM 906 O O . GLN A 1 116 ? -3.694 34.599 12.431 1.00 46.00 116 GLN A O 1
ATOM 911 N N . GLU A 1 117 ? -4.369 36.691 11.747 1.00 43.12 117 GLU A N 1
ATOM 912 C CA . GLU A 1 117 ? -3.307 37.369 10.970 1.00 43.12 117 GLU A CA 1
ATOM 913 C C . GLU A 1 117 ? -2.048 36.606 10.527 1.00 43.12 117 GLU A C 1
ATOM 915 O O . GLU A 1 117 ? -1.273 36.118 11.379 1.00 43.12 117 GLU A O 1
#